Protein AF-A0A816GAN0-F1 (afdb_monomer)

Organism: Adineta ricciae (NCBI:txid249248)

Foldseek 3Di:
DDFAPVFWWQFFKKKFAAADDDQQQEQFWKWKWAAADDDPCVVDPVRTDTFDTGTRQVPDPPDHRGMGDMDTTPGPDIHRDMDMGRPAGNNRDPHHDTDDMDTDTD

Solvent-accessible surface area (backbone atoms only — not comparable to full-atom values): 5839 Å² total; per-residue (Å²): 120,45,76,48,90,86,51,60,33,38,54,36,30,35,30,38,21,30,31,84,83,64,70,46,21,26,55,31,25,29,38,36,27,35,20,79,62,62,75,77,49,65,77,42,75,87,46,52,44,81,55,41,75,47,69,38,32,42,88,59,81,62,54,66,70,25,60,30,46,75,34,81,37,90,49,91,62,73,24,34,23,41,41,72,46,76,76,38,21,67,62,71,50,100,52,75,46,60,67,46,78,49,79,38,65,91

Structure (mmCIF, N/CA/C/O backbone):
data_AF-A0A816GAN0-F1
#
_entry.id   AF-A0A816GAN0-F1
#
loop_
_atom_site.group_PDB
_atom_site.id
_atom_site.type_symbol
_atom_site.label_atom_id
_atom_site.label_alt_id
_atom_site.label_comp_id
_atom_site.label_asym_id
_atom_site.label_entity_id
_atom_site.label_seq_id
_atom_site.pdbx_PDB_ins_code
_atom_site.Cartn_x
_atom_site.Cartn_y
_atom_site.Cartn_z
_atom_site.occupancy
_atom_site.B_iso_or_equiv
_atom_site.auth_se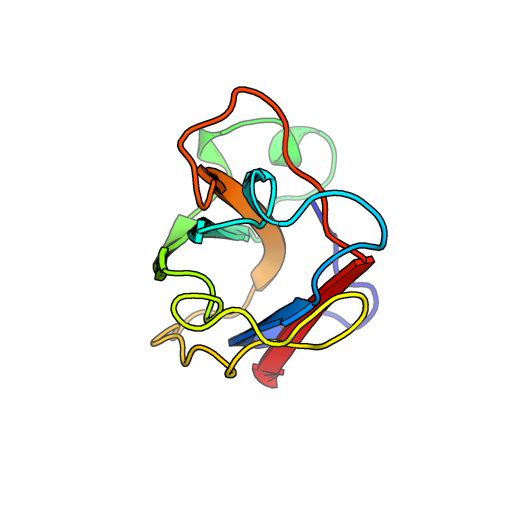q_id
_atom_site.auth_comp_id
_atom_site.auth_asym_id
_atom_site.auth_atom_id
_atom_site.pdbx_PDB_model_num
ATOM 1 N N . TYR A 1 1 ? -1.968 7.138 8.816 1.00 88.25 1 TYR A N 1
ATOM 2 C CA . TYR A 1 1 ? -3.081 6.170 8.788 1.00 88.25 1 TYR A CA 1
ATOM 3 C C . TYR A 1 1 ? -4.316 6.867 8.239 1.00 88.25 1 TYR A C 1
ATOM 5 O O . TYR A 1 1 ? -4.273 8.081 8.078 1.00 88.25 1 TYR A O 1
ATOM 13 N N . LEU A 1 2 ? -5.377 6.121 7.945 1.00 90.06 2 LEU A N 1
ATOM 14 C CA . LEU A 1 2 ? -6.680 6.633 7.537 1.00 90.06 2 LEU A CA 1
ATOM 15 C C . LEU A 1 2 ? -7.730 6.187 8.558 1.00 90.06 2 LEU A C 1
ATOM 17 O O . LEU A 1 2 ? -7.889 4.986 8.762 1.00 90.06 2 LEU A O 1
ATOM 21 N N . GLU A 1 3 ? -8.438 7.143 9.156 1.00 92.75 3 GLU A N 1
ATOM 22 C CA . GLU A 1 3 ? -9.686 6.895 9.888 1.00 92.75 3 GLU A CA 1
ATOM 23 C C . GLU A 1 3 ? -10.861 6.984 8.907 1.00 92.75 3 GLU A C 1
ATOM 25 O O . GLU A 1 3 ? -10.981 7.945 8.139 1.00 92.75 3 GLU A O 1
ATOM 30 N N . LEU A 1 4 ? -11.725 5.972 8.903 1.00 91.94 4 LEU A N 1
ATOM 31 C CA . LEU A 1 4 ? -12.839 5.885 7.969 1.00 9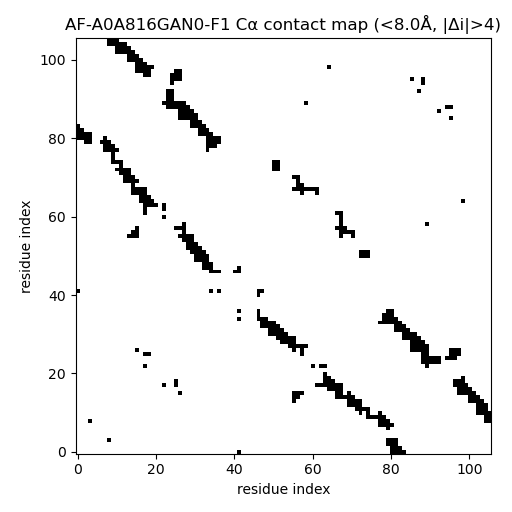1.94 4 LEU A CA 1
ATOM 32 C C . LEU A 1 4 ? -14.023 6.730 8.445 1.00 91.94 4 LEU A C 1
ATOM 34 O O . LEU A 1 4 ? -14.568 6.538 9.526 1.00 91.94 4 LEU A O 1
ATOM 38 N N . GLN A 1 5 ? -14.480 7.631 7.578 1.00 89.62 5 GLN A N 1
ATOM 39 C CA . GLN A 1 5 ? -15.603 8.532 7.863 1.00 89.62 5 GLN A CA 1
ATOM 40 C C . GLN A 1 5 ? -16.978 7.841 7.779 1.00 89.62 5 GLN A C 1
ATOM 42 O O . GLN A 1 5 ? -17.968 8.380 8.262 1.00 89.62 5 GLN A O 1
ATOM 47 N N . ARG A 1 6 ? -17.067 6.663 7.143 1.00 86.06 6 ARG A N 1
ATOM 48 C CA . ARG A 1 6 ? -18.332 5.939 6.895 1.00 86.06 6 ARG A CA 1
ATOM 49 C C . ARG A 1 6 ? -18.548 4.735 7.820 1.00 86.06 6 ARG A C 1
ATOM 51 O O . ARG A 1 6 ? -19.411 3.910 7.548 1.00 86.06 6 ARG A O 1
ATOM 58 N N . GLY A 1 7 ? -17.790 4.657 8.913 1.00 90.06 7 GLY A N 1
ATOM 59 C CA . GLY A 1 7 ? -17.802 3.521 9.832 1.00 90.06 7 GLY A CA 1
ATOM 60 C C . GLY A 1 7 ? -16.764 2.460 9.475 1.00 90.06 7 GLY A C 1
ATOM 61 O O . GLY A 1 7 ? -15.946 2.641 8.573 1.00 90.06 7 GLY A O 1
ATOM 62 N N . SER A 1 8 ? -16.773 1.362 10.232 1.00 96.06 8 SER A N 1
ATOM 63 C CA . SER A 1 8 ? -15.869 0.240 9.994 1.00 96.06 8 SER A CA 1
ATOM 64 C C . SER A 1 8 ? -16.154 -0.419 8.650 1.00 96.06 8 SER A C 1
ATOM 66 O O . SER A 1 8 ? -17.314 -0.660 8.326 1.00 96.06 8 SER A O 1
ATOM 68 N N . THR A 1 9 ? -15.100 -0.786 7.931 1.00 97.75 9 THR A N 1
ATOM 69 C CA . THR A 1 9 ? -15.167 -1.495 6.645 1.00 97.75 9 THR A CA 1
ATOM 70 C C . THR A 1 9 ? -14.403 -2.802 6.760 1.00 97.75 9 THR A C 1
ATOM 72 O O . THR A 1 9 ? -13.367 -2.855 7.432 1.00 97.75 9 THR A O 1
ATOM 75 N N . LEU A 1 10 ? -14.874 -3.849 6.085 1.00 97.94 10 LEU A N 1
ATOM 76 C CA . LEU A 1 10 ? -14.117 -5.086 5.894 1.00 97.94 10 LEU A CA 1
ATOM 77 C C . LEU A 1 10 ? -13.293 -4.978 4.608 1.00 97.94 10 LEU A C 1
ATOM 79 O O . LEU A 1 10 ? -13.783 -5.287 3.522 1.00 97.94 10 LEU A O 1
ATOM 83 N N . VAL A 1 11 ? -12.042 -4.520 4.712 1.00 98.06 11 VAL A N 1
ATOM 84 C CA . VAL A 1 11 ? -11.159 -4.405 3.542 1.00 98.06 11 VAL A CA 1
ATOM 85 C C . VAL A 1 11 ? -10.696 -5.789 3.107 1.00 98.06 11 VAL A C 1
ATOM 87 O O . VAL A 1 11 ? -10.066 -6.501 3.883 1.00 98.06 11 VAL A O 1
ATOM 90 N N . THR A 1 12 ? -10.983 -6.143 1.858 1.00 98.25 12 THR A N 1
ATOM 91 C CA . THR A 1 12 ? -10.674 -7.439 1.226 1.00 98.25 12 THR A CA 1
ATOM 92 C C . THR A 1 12 ? -9.814 -7.302 -0.027 1.00 98.25 12 THR A C 1
ATOM 94 O O . THR A 1 12 ? -9.426 -8.301 -0.636 1.00 98.25 12 THR A O 1
ATOM 97 N N . GLY A 1 13 ? -9.462 -6.077 -0.415 1.00 98.06 13 GLY A N 1
ATOM 98 C CA . GLY A 1 13 ? -8.542 -5.854 -1.516 1.00 98.06 13 GLY A CA 1
ATOM 99 C C . GLY A 1 13 ? -7.817 -4.523 -1.440 1.00 98.06 13 GLY A C 1
ATOM 100 O O . GLY A 1 13 ? -8.282 -3.573 -0.812 1.00 98.06 13 GLY A O 1
ATOM 101 N N . MET A 1 14 ? -6.680 -4.452 -2.124 1.00 98.00 14 MET A N 1
ATOM 102 C CA . MET A 1 14 ? -5.916 -3.220 -2.287 1.00 98.00 14 MET A CA 1
ATOM 103 C C . MET A 1 14 ? -5.332 -3.099 -3.694 1.00 98.00 14 MET A C 1
ATOM 105 O O . MET A 1 14 ? -5.079 -4.101 -4.363 1.00 98.00 14 MET A O 1
ATOM 109 N N . GLN A 1 15 ? -5.078 -1.875 -4.139 1.00 98.44 15 GLN A N 1
ATOM 110 C CA . GLN A 1 15 ? -4.416 -1.597 -5.410 1.00 98.44 15 GLN A CA 1
ATOM 111 C C . GLN A 1 15 ? -3.580 -0.327 -5.291 1.00 98.44 15 GLN A C 1
ATOM 113 O O . GLN A 1 15 ? -4.038 0.662 -4.722 1.00 98.44 15 GLN A O 1
ATOM 118 N N . ILE A 1 16 ? -2.374 -0.351 -5.855 1.00 98.31 16 ILE A N 1
ATOM 119 C CA . ILE A 1 16 ? -1.507 0.825 -5.963 1.00 98.31 16 ILE A CA 1
ATOM 120 C C . ILE A 1 16 ? -1.406 1.264 -7.417 1.00 98.31 16 ILE A C 1
ATOM 122 O O . ILE A 1 16 ? -1.328 0.428 -8.324 1.00 98.31 16 ILE A O 1
ATOM 126 N N . CYS A 1 17 ? -1.373 2.580 -7.617 1.00 98.44 17 CYS A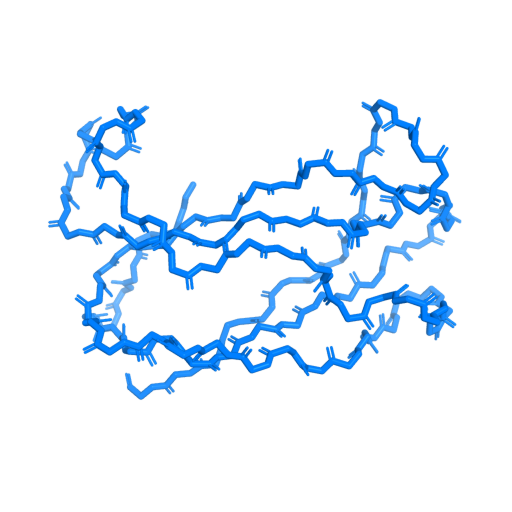 N 1
ATOM 127 C CA . CYS A 1 17 ? -1.080 3.196 -8.900 1.00 98.44 17 CYS A CA 1
ATOM 128 C C . CYS A 1 17 ? 0.261 3.936 -8.854 1.00 98.44 17 CYS A C 1
ATOM 130 O O . CYS A 1 17 ? 0.600 4.610 -7.877 1.00 98.44 17 CYS A O 1
ATOM 132 N N . THR A 1 18 ? 1.053 3.764 -9.906 1.00 98.56 18 THR A N 1
ATOM 133 C CA . THR A 1 18 ? 2.404 4.316 -10.021 1.00 98.56 18 THR A CA 1
ATOM 134 C C . THR A 1 18 ? 2.360 5.836 -10.148 1.00 98.56 18 THR A C 1
ATOM 136 O O . THR A 1 18 ? 1.363 6.428 -10.572 1.00 98.56 18 THR A O 1
ATOM 139 N N . ALA A 1 19 ? 3.446 6.491 -9.751 1.00 98.19 19 ALA A N 1
ATOM 140 C CA . ALA A 1 19 ? 3.587 7.933 -9.902 1.00 98.19 19 ALA A CA 1
ATOM 141 C C . ALA A 1 19 ? 4.110 8.321 -11.299 1.00 98.19 19 ALA A C 1
ATOM 143 O O . ALA A 1 19 ? 4.099 7.514 -12.227 1.00 98.19 19 ALA A O 1
ATOM 144 N N . ASN A 1 20 ? 4.552 9.570 -11.442 1.00 97.50 20 ASN A N 1
ATOM 145 C CA . ASN A 1 20 ? 4.877 10.204 -12.718 1.00 97.50 20 ASN A CA 1
ATOM 146 C C . ASN A 1 20 ? 6.328 10.027 -13.186 1.00 97.50 20 ASN A C 1
ATOM 148 O O . ASN A 1 20 ? 6.581 10.120 -14.379 1.00 97.50 20 ASN A O 1
ATOM 152 N N . ASP A 1 21 ? 7.264 9.844 -12.254 1.00 93.81 21 ASP A N 1
ATOM 153 C CA . ASP A 1 21 ? 8.689 10.092 -12.509 1.00 93.81 21 ASP A CA 1
ATOM 154 C C . ASP A 1 21 ? 9.487 8.788 -12.674 1.00 93.81 21 ASP A C 1
ATOM 156 O O . ASP A 1 21 ? 9.738 8.363 -13.799 1.00 93.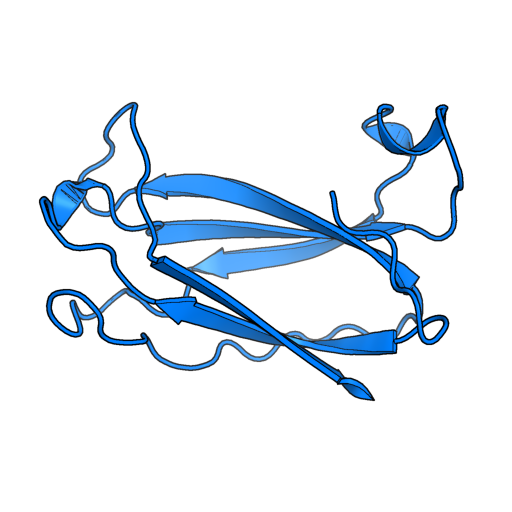81 21 ASP A O 1
ATOM 160 N N . PHE A 1 22 ? 9.813 8.088 -11.579 1.00 97.25 22 PHE A N 1
ATOM 161 C CA . PHE A 1 22 ? 10.775 6.979 -11.624 1.00 97.25 22 PHE A CA 1
ATOM 162 C C . PHE A 1 22 ? 10.204 5.633 -11.151 1.00 97.25 22 PHE A C 1
ATOM 164 O O . PHE A 1 22 ? 9.754 5.510 -10.010 1.00 97.25 22 PHE A O 1
ATOM 171 N N . ALA A 1 23 ? 10.272 4.611 -12.015 1.00 97.44 23 ALA A N 1
ATOM 172 C CA . ALA A 1 23 ? 9.747 3.265 -11.755 1.00 97.44 23 ALA A CA 1
ATOM 173 C C . ALA A 1 23 ? 10.447 2.528 -10.605 1.00 97.44 23 ALA A C 1
ATOM 175 O O . ALA A 1 23 ? 9.799 1.761 -9.893 1.00 97.44 23 ALA A O 1
ATOM 176 N N . GLY A 1 24 ? 11.735 2.797 -10.358 1.00 98.12 24 GLY A N 1
ATOM 177 C CA . GLY A 1 24 ? 12.475 2.171 -9.259 1.00 98.12 24 GLY A CA 1
ATOM 178 C C . GLY A 1 24 ? 11.879 2.447 -7.871 1.00 98.12 24 GLY A C 1
ATOM 179 O O . GLY A 1 24 ? 12.049 1.635 -6.963 1.00 98.12 24 GLY A O 1
ATOM 180 N N . ARG A 1 25 ? 11.128 3.552 -7.713 1.00 98.00 25 ARG A N 1
ATOM 181 C CA . ARG A 1 25 ? 10.465 3.969 -6.459 1.00 98.00 25 ARG A CA 1
ATOM 182 C C . ARG A 1 25 ? 9.061 3.395 -6.273 1.00 98.00 25 ARG A C 1
ATOM 184 O O . ARG A 1 25 ? 8.405 3.709 -5.277 1.00 98.00 25 ARG A O 1
ATOM 191 N N . ASP A 1 26 ? 8.578 2.599 -7.223 1.00 98.44 26 ASP A N 1
ATOM 192 C CA . ASP A 1 26 ? 7.267 1.970 -7.112 1.00 98.44 26 ASP A CA 1
ATOM 193 C C . ASP A 1 26 ? 7.211 1.099 -5.847 1.00 98.44 26 ASP A C 1
ATOM 195 O O . ASP A 1 26 ? 8.129 0.299 -5.627 1.00 98.44 26 ASP A O 1
ATOM 199 N N . PRO A 1 27 ? 6.145 1.188 -5.030 1.00 98.00 27 PRO A N 1
ATOM 200 C CA . PRO A 1 27 ? 5.952 0.286 -3.902 1.00 98.00 27 PRO A CA 1
ATOM 201 C C . PRO A 1 27 ? 5.927 -1.167 -4.382 1.00 98.00 27 PRO A C 1
ATOM 203 O O . PRO A 1 27 ? 5.024 -1.546 -5.125 1.00 98.00 27 PRO A O 1
ATOM 206 N N . PHE A 1 28 ? 6.876 -2.000 -3.959 1.00 98.06 28 PHE A N 1
ATOM 207 C CA . PHE A 1 28 ? 6.970 -3.396 -4.398 1.00 98.06 28 PHE A CA 1
ATOM 208 C C . PHE A 1 28 ? 6.427 -4.371 -3.355 1.00 98.06 28 PHE A C 1
ATOM 210 O O . PHE A 1 28 ? 5.651 -5.267 -3.701 1.00 98.06 28 PHE A O 1
ATOM 217 N N . LYS A 1 29 ? 6.745 -4.149 -2.074 1.00 98.06 29 LYS A N 1
ATOM 218 C CA . LYS A 1 29 ? 6.150 -4.868 -0.937 1.00 98.06 29 LYS A CA 1
ATOM 219 C C . LYS A 1 29 ? 5.568 -3.902 0.079 1.00 98.06 29 LYS A C 1
ATOM 221 O O . LYS A 1 29 ? 6.058 -2.786 0.245 1.00 98.06 29 LYS A O 1
ATOM 226 N N . MET A 1 30 ? 4.527 -4.351 0.768 1.00 97.88 30 MET A N 1
ATOM 227 C CA . MET A 1 30 ? 3.929 -3.606 1.864 1.00 97.88 30 MET A CA 1
ATOM 228 C C . MET A 1 30 ? 3.307 -4.516 2.921 1.00 97.88 30 MET A C 1
ATOM 230 O O . MET A 1 30 ? 3.019 -5.687 2.650 1.00 97.88 30 MET A O 1
ATOM 234 N N . SER A 1 31 ? 3.003 -3.938 4.082 1.00 98.25 31 SER A N 1
ATOM 235 C CA . SER A 1 31 ? 1.933 -4.420 4.954 1.00 98.25 31 SER A CA 1
ATOM 236 C C . SER A 1 31 ? 0.669 -3.570 4.816 1.00 98.25 31 SER A C 1
ATOM 238 O O . SER A 1 31 ? 0.747 -2.377 4.522 1.00 98.25 31 SER A O 1
ATOM 240 N N . LEU A 1 32 ? -0.490 -4.190 5.046 1.00 98.44 32 LEU A N 1
ATOM 241 C CA . LEU A 1 32 ? -1.749 -3.514 5.352 1.00 98.44 32 LEU A CA 1
ATOM 242 C C . LEU A 1 32 ? -2.205 -3.976 6.734 1.00 98.44 32 LEU A C 1
ATOM 244 O O . LEU A 1 32 ? -2.147 -5.167 7.057 1.00 98.44 32 LEU A O 1
ATOM 248 N N . GLU A 1 33 ? -2.659 -3.028 7.541 1.00 98.56 33 GLU A N 1
ATOM 249 C CA . GLU A 1 33 ? -3.005 -3.249 8.938 1.00 98.56 33 GLU A CA 1
ATOM 250 C C . GLU A 1 33 ? -4.295 -2.509 9.289 1.00 98.56 33 GLU A C 1
ATOM 252 O O . GLU A 1 33 ? -4.546 -1.408 8.787 1.00 98.56 33 GLU A O 1
ATOM 257 N N . GLY A 1 34 ? -5.097 -3.116 10.160 1.00 98.38 34 GLY A N 1
ATOM 258 C CA . GLY A 1 34 ? -6.358 -2.571 10.649 1.00 98.38 34 GLY A CA 1
ATOM 259 C C . GLY A 1 34 ? -6.295 -2.199 12.130 1.00 98.38 34 GLY A C 1
ATOM 260 O O . GLY A 1 34 ? -5.569 -2.820 12.910 1.00 98.38 34 GLY A O 1
ATOM 261 N N . SER A 1 35 ? -7.062 -1.187 12.534 1.00 98.44 35 SER A N 1
ATOM 262 C CA . SER A 1 35 ? -7.247 -0.805 13.935 1.00 98.44 35 SER A CA 1
ATOM 263 C C . SER A 1 35 ? -8.679 -0.347 14.209 1.00 98.44 35 SER A C 1
ATOM 265 O O . SER A 1 35 ? -9.334 0.220 13.338 1.00 98.44 35 SER A O 1
ATOM 267 N N . ASN A 1 36 ? -9.144 -0.590 15.435 1.00 97.75 36 ASN A N 1
ATOM 268 C CA . ASN A 1 36 ? -10.371 -0.012 15.997 1.00 97.75 36 ASN A CA 1
ATOM 269 C C . ASN A 1 36 ? -10.071 0.971 17.144 1.00 97.75 36 ASN A C 1
ATOM 271 O O . ASN A 1 36 ? -10.970 1.352 17.888 1.00 97.75 36 ASN A O 1
ATOM 275 N N . GLN A 1 37 ? -8.802 1.353 17.317 1.00 97.12 37 GLN A N 1
ATOM 276 C CA . GLN A 1 37 ? -8.412 2.415 18.241 1.00 97.12 37 GLN A CA 1
ATOM 277 C C . GLN A 1 37 ? -8.774 3.790 17.661 1.00 97.12 37 GLN A C 1
ATOM 279 O O . GLN A 1 37 ? -9.089 3.914 16.480 1.00 97.12 37 GLN A O 1
ATOM 284 N N . SER A 1 38 ? -8.708 4.826 18.493 1.00 94.06 38 SER A N 1
ATOM 285 C CA . SER A 1 38 ? -9.069 6.197 18.119 1.00 94.06 38 SER A CA 1
ATOM 286 C C . SER A 1 38 ? -8.033 7.210 18.595 1.00 94.06 38 SER A C 1
ATOM 288 O O . SER A 1 38 ? -7.362 6.997 19.611 1.00 94.06 38 SER A O 1
ATOM 290 N N . GLY A 1 39 ? -7.953 8.350 17.908 1.00 93.12 39 GLY A N 1
ATOM 291 C CA . GLY A 1 39 ? -7.154 9.495 18.343 1.00 93.12 39 GLY A CA 1
ATOM 292 C C . GLY A 1 39 ? -5.663 9.171 18.467 1.00 93.12 39 GLY A C 1
ATOM 293 O O . GLY A 1 39 ? -5.065 8.546 17.591 1.00 93.12 39 GLY A O 1
ATOM 294 N N . THR A 1 40 ? -5.037 9.586 19.571 1.00 95.19 40 THR A N 1
ATOM 295 C CA . THR A 1 40 ? -3.586 9.434 19.765 1.00 95.19 40 THR A CA 1
ATOM 296 C C . THR A 1 40 ? -3.132 7.979 19.814 1.00 95.19 40 THR A C 1
ATOM 298 O O . THR A 1 40 ? -1.99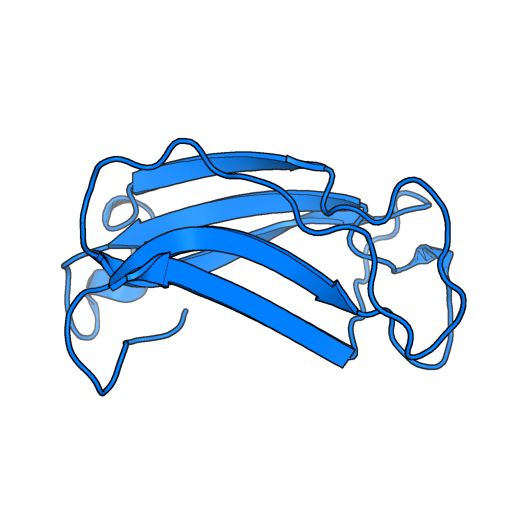7 7.705 19.441 1.00 95.19 40 THR A O 1
ATOM 301 N N . ASN A 1 41 ? -3.997 7.023 20.165 1.00 96.81 41 ASN A N 1
ATOM 302 C CA . ASN A 1 41 ? -3.629 5.606 20.160 1.00 96.81 41 ASN A CA 1
ATOM 303 C C . ASN A 1 41 ? -3.233 5.113 18.760 1.00 96.81 41 ASN A C 1
ATOM 305 O O . ASN A 1 41 ? -2.429 4.190 18.650 1.00 96.81 41 ASN A O 1
ATOM 309 N N . LEU A 1 42 ? -3.715 5.737 17.680 1.00 96.56 42 LEU A N 1
ATOM 310 C CA . LEU A 1 42 ? -3.386 5.336 16.306 1.00 96.56 42 LEU A CA 1
ATOM 311 C C . LEU A 1 42 ? -1.925 5.618 15.910 1.00 96.56 42 LEU A C 1
ATOM 313 O O . LEU A 1 42 ? -1.448 5.070 14.913 1.00 96.56 42 LEU A O 1
ATOM 317 N N . ILE A 1 43 ? -1.182 6.409 16.696 1.00 95.25 43 ILE A N 1
ATOM 318 C CA . ILE A 1 43 ? 0.264 6.608 16.488 1.00 95.25 43 ILE A CA 1
ATOM 319 C C . ILE A 1 43 ? 1.099 5.449 17.052 1.00 95.25 43 ILE A C 1
ATOM 321 O O . ILE A 1 43 ? 2.258 5.285 16.675 1.00 95.25 43 ILE A O 1
ATOM 325 N N . LEU A 1 44 ? 0.527 4.636 17.946 1.00 96.75 44 LEU A N 1
ATOM 326 C CA . LEU A 1 44 ? 1.224 3.524 18.584 1.00 96.75 44 LEU A CA 1
ATOM 327 C C . LEU A 1 44 ? 1.216 2.308 17.664 1.00 96.75 44 LEU A C 1
ATOM 329 O O . LEU A 1 44 ? 0.164 1.884 17.192 1.00 96.75 44 LEU A O 1
ATOM 333 N N . GLY A 1 45 ? 2.383 1.700 17.443 1.00 94.38 45 GLY A N 1
ATOM 334 C CA . GLY A 1 45 ? 2.498 0.487 16.628 1.00 94.38 45 GLY A CA 1
ATOM 335 C C . GLY A 1 45 ? 1.646 -0.677 17.145 1.00 94.38 45 GLY A C 1
ATOM 336 O O . GLY A 1 45 ? 1.083 -1.411 16.342 1.00 94.38 45 GLY A O 1
ATOM 337 N N . THR A 1 46 ? 1.484 -0.787 18.466 1.00 97.06 46 THR A N 1
ATOM 338 C CA . THR A 1 46 ? 0.688 -1.823 19.147 1.00 97.06 46 THR 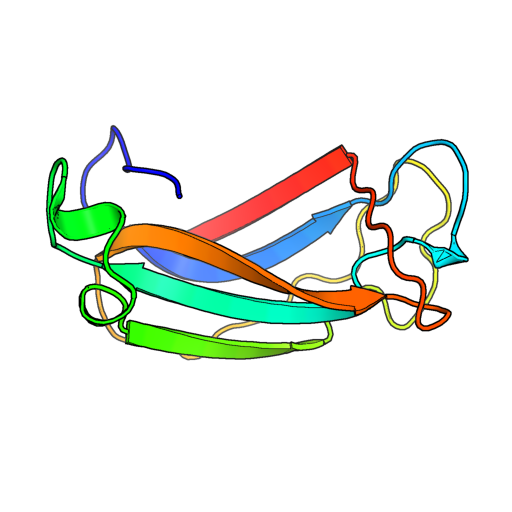A CA 1
ATOM 339 C C . THR A 1 46 ? -0.817 -1.725 18.895 1.00 97.06 46 THR A C 1
ATOM 341 O O . THR A 1 46 ? -1.539 -2.676 19.173 1.00 97.06 46 THR A O 1
ATOM 344 N N . SER A 1 47 ? -1.301 -0.606 18.354 1.00 98.06 47 SER A N 1
ATOM 345 C CA . SER A 1 47 ? -2.716 -0.414 18.024 1.00 98.06 47 SER A CA 1
ATOM 346 C C . SER A 1 47 ? -3.142 -1.112 16.735 1.00 98.06 47 SER A C 1
ATOM 348 O O . SER A 1 47 ? -4.328 -1.093 16.406 1.00 98.06 47 SER A O 1
ATOM 350 N N . TRP A 1 48 ? -2.207 -1.694 15.983 1.00 98.38 48 TRP A N 1
ATOM 351 C CA . TRP A 1 48 ? -2.434 -2.171 14.624 1.00 98.38 48 TRP A CA 1
ATOM 352 C C . TRP A 1 48 ? -2.344 -3.690 14.536 1.00 98.38 48 TRP A C 1
ATOM 354 O O . TRP A 1 48 ? -1.407 -4.306 15.037 1.00 98.38 48 TRP A O 1
ATOM 364 N N . THR A 1 49 ? -3.328 -4.293 13.872 1.00 98.56 49 THR A N 1
ATOM 365 C CA . THR A 1 49 ? -3.355 -5.725 13.567 1.00 98.56 49 THR A CA 1
ATOM 366 C C . THR A 1 49 ? -2.976 -5.934 12.111 1.00 98.56 49 THR A C 1
ATOM 368 O O . THR A 1 49 ? -3.609 -5.369 11.219 1.00 98.56 49 THR A O 1
ATOM 371 N N . LEU A 1 50 ? -1.959 -6.755 11.864 1.00 98.31 50 LEU A N 1
ATOM 372 C CA . LEU A 1 50 ? -1.546 -7.119 10.514 1.00 98.31 50 LEU A CA 1
ATOM 373 C C . LEU A 1 50 ? -2.639 -7.931 9.811 1.00 98.31 50 LEU A C 1
ATOM 375 O O . LEU A 1 50 ? -3.039 -8.978 10.313 1.00 98.31 50 LEU A O 1
ATOM 379 N N . ILE A 1 51 ? -3.078 -7.472 8.636 1.00 98.19 51 ILE A N 1
ATOM 380 C CA . ILE A 1 51 ? -4.064 -8.186 7.803 1.00 98.19 51 ILE A CA 1
ATOM 381 C C . ILE A 1 51 ? -3.498 -8.632 6.453 1.00 98.19 51 ILE A C 1
ATOM 383 O O . ILE A 1 51 ? -4.019 -9.556 5.833 1.00 98.19 51 ILE A O 1
ATOM 387 N N . TYR A 1 52 ? -2.416 -8.003 5.995 1.00 98.44 52 TYR A N 1
ATOM 388 C CA . TYR A 1 52 ? -1.700 -8.398 4.789 1.00 98.44 52 TYR A CA 1
ATOM 389 C C . TYR A 1 52 ? -0.222 -8.045 4.906 1.00 98.44 52 TYR A C 1
ATOM 391 O O . TYR A 1 52 ? 0.117 -6.968 5.385 1.00 98.44 52 TYR A O 1
ATOM 399 N N . HIS A 1 53 ? 0.648 -8.909 4.390 1.00 98.06 53 HIS A N 1
ATOM 400 C CA . HIS A 1 53 ? 2.046 -8.590 4.125 1.00 98.06 53 H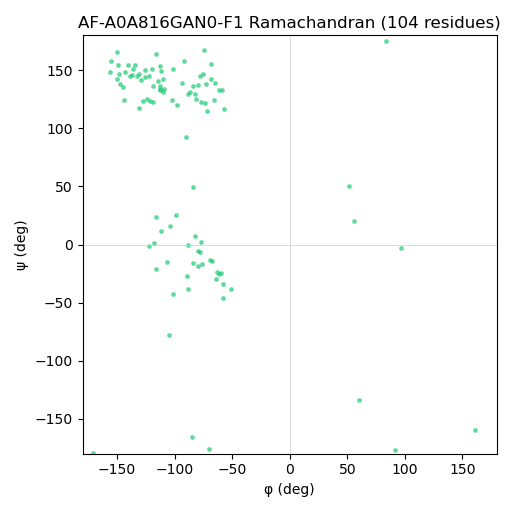IS A CA 1
ATOM 401 C C . HIS A 1 53 ? 2.494 -9.302 2.848 1.00 98.06 53 HIS A C 1
ATOM 403 O O . HIS A 1 53 ? 2.356 -10.520 2.735 1.00 98.06 53 HIS A O 1
ATOM 409 N N . GLY A 1 54 ? 3.007 -8.554 1.874 1.00 97.62 54 GLY A N 1
ATOM 410 C CA . GLY A 1 54 ? 3.386 -9.119 0.583 1.00 97.62 54 GLY A CA 1
ATOM 411 C C . GLY A 1 54 ? 3.515 -8.082 -0.526 1.00 97.62 54 GLY A C 1
ATOM 412 O O . GLY A 1 54 ? 3.704 -6.895 -0.275 1.00 97.62 54 GLY A O 1
ATOM 413 N N . THR A 1 55 ? 3.437 -8.541 -1.775 1.00 97.75 55 THR A N 1
ATOM 414 C CA . THR A 1 55 ? 3.632 -7.701 -2.966 1.00 97.75 55 THR A CA 1
ATOM 415 C C . THR A 1 55 ? 2.417 -6.835 -3.304 1.00 97.75 55 THR A C 1
ATOM 417 O O . THR A 1 55 ? 1.283 -7.296 -3.224 1.00 97.75 55 THR A O 1
ATOM 420 N N . THR A 1 56 ? 2.639 -5.625 -3.811 1.00 96.31 56 THR A N 1
ATOM 421 C CA . THR A 1 56 ? 1.600 -4.593 -4.023 1.00 96.31 56 THR A CA 1
ATOM 422 C C . THR A 1 56 ? 0.734 -4.747 -5.279 1.00 96.31 56 THR A C 1
ATOM 424 O O . THR A 1 56 ? -0.205 -3.977 -5.459 1.00 96.31 56 THR A O 1
ATOM 427 N N . GLY A 1 57 ? 1.028 -5.712 -6.161 1.00 96.88 57 GLY A N 1
ATOM 428 C CA . GLY A 1 57 ? 0.371 -5.788 -7.478 1.00 96.88 57 GLY A CA 1
ATOM 429 C C . GLY A 1 57 ? 1.168 -5.159 -8.615 1.00 96.88 57 GLY A C 1
ATOM 430 O O . GLY A 1 57 ? 0.749 -5.254 -9.765 1.00 96.88 57 GLY A O 1
ATOM 431 N N . LEU A 1 58 ? 2.323 -4.569 -8.301 1.00 97.81 58 LEU A N 1
ATOM 432 C CA . LEU A 1 58 ? 3.226 -3.917 -9.249 1.00 97.81 58 LEU A CA 1
ATOM 433 C C . LEU A 1 58 ? 4.402 -4.808 -9.679 1.00 97.81 58 LEU A C 1
ATOM 435 O O . LEU A 1 58 ? 5.448 -4.297 -10.065 1.00 97.81 58 LEU A O 1
ATOM 439 N N . GLN A 1 59 ? 4.279 -6.140 -9.625 1.00 95.00 59 GLN A N 1
ATOM 440 C CA . GLN A 1 59 ? 5.362 -7.014 -10.103 1.00 95.00 59 GLN A CA 1
ATOM 441 C C . GLN A 1 59 ? 5.702 -6.751 -11.577 1.00 95.00 59 GLN A C 1
ATOM 443 O O . GLN A 1 59 ? 6.869 -6.553 -11.908 1.00 95.00 59 GLN A O 1
ATOM 448 N N . ALA A 1 60 ? 4.681 -6.651 -12.430 1.00 95.81 60 ALA A N 1
ATOM 449 C CA . ALA A 1 60 ? 4.816 -6.035 -13.745 1.00 95.81 60 ALA A CA 1
ATOM 450 C C . ALA A 1 60 ? 4.672 -4.512 -13.603 1.00 95.81 60 ALA A C 1
ATOM 452 O O . ALA A 1 60 ? 3.796 -4.054 -12.868 1.00 95.81 60 ALA A O 1
ATOM 453 N N . ASP A 1 61 ? 5.526 -3.735 -14.274 1.00 96.62 61 ASP A N 1
ATOM 454 C CA . ASP A 1 61 ? 5.378 -2.276 -14.343 1.00 96.62 61 ASP A CA 1
ATOM 455 C C . ASP A 1 61 ? 4.192 -1.926 -15.254 1.00 96.62 61 ASP A C 1
ATOM 457 O O . ASP A 1 61 ? 4.252 -2.222 -16.450 1.00 96.62 61 ASP A O 1
ATOM 461 N N . PRO A 1 62 ? 3.107 -1.321 -14.732 1.00 97.12 62 PRO A N 1
ATOM 462 C CA . PRO A 1 62 ? 1.972 -0.917 -15.555 1.00 97.12 62 PRO A CA 1
ATOM 463 C C . PRO A 1 62 ? 2.252 0.372 -16.357 1.00 97.12 62 PRO A C 1
ATOM 465 O O . PRO A 1 62 ? 1.363 0.876 -17.042 1.00 97.12 62 PRO A O 1
ATOM 468 N N . GLY A 1 63 ? 3.456 0.946 -16.263 1.00 97.56 63 GLY A N 1
ATOM 469 C CA . GLY A 1 63 ? 3.772 2.283 -16.757 1.00 97.56 63 GLY A CA 1
ATOM 470 C C . GLY A 1 63 ? 3.379 3.356 -15.742 1.00 97.56 63 GLY A C 1
ATOM 471 O O . GLY A 1 63 ? 2.823 3.055 -14.689 1.00 97.56 63 GLY A O 1
ATOM 472 N N . ARG A 1 64 ? 3.701 4.620 -16.030 1.00 97.56 64 ARG A N 1
ATOM 473 C CA . ARG A 1 64 ? 3.458 5.758 -15.122 1.00 97.56 64 ARG A CA 1
ATOM 474 C C . ARG A 1 64 ? 1.978 6.150 -15.092 1.00 97.56 64 ARG A C 1
ATOM 476 O O . ARG A 1 64 ? 1.305 6.047 -16.112 1.00 97.56 64 ARG A O 1
ATOM 483 N N . PHE A 1 65 ? 1.492 6.612 -13.938 1.00 97.50 65 PHE A N 1
ATOM 484 C CA . PHE A 1 65 ? 0.075 6.939 -13.693 1.00 97.50 65 PHE A CA 1
ATOM 485 C C . PHE A 1 65 ? -0.920 5.796 -13.954 1.00 97.50 65 PHE A C 1
ATOM 487 O O . PHE A 1 65 ? -2.116 6.034 -14.115 1.00 97.50 65 PHE A O 1
ATOM 494 N N . ASN A 1 66 ? -0.447 4.551 -13.964 1.00 98.19 66 ASN A N 1
ATOM 495 C CA . ASN A 1 66 ? -1.285 3.377 -14.167 1.00 98.19 66 ASN A CA 1
ATOM 496 C C . ASN A 1 66 ? -1.344 2.533 -12.898 1.00 98.19 66 ASN A C 1
ATOM 498 O O . ASN A 1 66 ? -0.436 2.537 -12.065 1.00 98.19 66 ASN A O 1
ATOM 502 N N . CYS A 1 67 ? -2.435 1.789 -12.750 1.00 98.31 67 CYS A N 1
ATOM 503 C CA . CYS A 1 67 ? -2.651 0.934 -11.594 1.00 98.31 67 CYS A CA 1
ATOM 504 C C . CYS A 1 67 ? -2.163 -0.491 -11.853 1.00 98.31 67 CYS A C 1
ATOM 506 O O . CYS A 1 67 ? -2.399 -1.054 -12.921 1.00 98.31 67 CYS A O 1
ATOM 508 N N . GLY A 1 68 ? -1.517 -1.082 -10.846 1.00 98.12 68 GLY A N 1
ATOM 509 C CA . GLY A 1 68 ? -1.181 -2.503 -10.845 1.00 98.12 68 GLY A CA 1
ATOM 510 C C . GLY A 1 68 ? -2.411 -3.393 -10.694 1.00 98.12 68 GLY A C 1
ATOM 511 O O . GLY A 1 68 ? -3.550 -2.928 -10.605 1.00 98.12 68 GLY A O 1
ATOM 512 N N . THR A 1 69 ? -2.193 -4.702 -10.606 1.00 98.25 69 THR A N 1
ATOM 513 C CA . THR A 1 69 ? -3.283 -5.652 -10.343 1.00 98.25 69 THR A CA 1
ATOM 514 C C . THR A 1 69 ? -3.819 -5.487 -8.923 1.00 98.25 69 THR A C 1
ATOM 516 O O . THR A 1 69 ? -3.030 -5.317 -7.992 1.00 98.25 69 THR A O 1
ATOM 519 N N . VAL A 1 70 ? -5.133 -5.625 -8.732 1.00 98.25 70 VAL A N 1
ATOM 520 C CA . VAL A 1 70 ? -5.728 -5.682 -7.388 1.00 98.25 70 VAL A CA 1
ATOM 521 C C . VAL A 1 70 ? -5.184 -6.899 -6.635 1.00 98.25 70 VAL A C 1
ATOM 523 O O . VAL A 1 70 ? -5.141 -8.010 -7.164 1.00 98.25 70 VAL A O 1
ATOM 526 N N . ARG A 1 71 ? -4.765 -6.690 -5.387 1.00 97.94 71 ARG A N 1
ATOM 527 C CA . ARG A 1 71 ? -4.348 -7.742 -4.460 1.00 97.94 71 ARG A CA 1
ATOM 528 C C . ARG A 1 71 ? -5.504 -8.093 -3.541 1.00 97.94 71 ARG A C 1
ATOM 530 O O . ARG A 1 71 ? -5.975 -7.231 -2.806 1.00 97.94 71 ARG A O 1
ATOM 537 N N . THR A 1 72 ? -5.934 -9.349 -3.586 1.00 97.88 72 THR A N 1
ATOM 538 C CA . THR A 1 72 ? -6.924 -9.908 -2.659 1.00 97.88 72 THR A CA 1
ATOM 539 C C . THR A 1 72 ? -6.304 -10.108 -1.279 1.00 97.88 72 THR A C 1
ATOM 541 O O . THR A 1 72 ? -5.169 -10.572 -1.161 1.00 97.88 72 THR A O 1
ATOM 544 N N . ILE A 1 73 ? -7.062 -9.764 -0.242 1.00 97.69 73 ILE A N 1
ATOM 545 C CA . ILE A 1 73 ? -6.669 -9.840 1.161 1.00 97.69 73 ILE A CA 1
ATOM 546 C C . ILE A 1 73 ? -7.691 -10.702 1.897 1.00 97.69 73 ILE A C 1
ATOM 548 O O . ILE A 1 73 ? -8.883 -10.406 1.889 1.00 97.69 73 ILE A O 1
ATOM 552 N N . ASN A 1 74 ? -7.212 -11.743 2.577 1.00 96.88 74 ASN A N 1
ATOM 553 C CA . ASN A 1 74 ? -8.043 -12.674 3.345 1.00 96.88 74 ASN A CA 1
ATOM 554 C C . ASN A 1 74 ? -8.342 -12.135 4.756 1.00 96.88 74 ASN A C 1
ATOM 556 O O . ASN A 1 74 ? -8.127 -12.820 5.752 1.00 96.88 74 ASN A O 1
ATOM 560 N N . ASN A 1 75 ? -8.785 -10.884 4.846 1.00 97.88 75 ASN A N 1
ATOM 561 C CA . ASN A 1 75 ? -9.190 -10.275 6.107 1.00 97.88 75 ASN A CA 1
ATOM 562 C C . ASN A 1 75 ? -10.611 -10.725 6.470 1.00 97.88 75 ASN A C 1
ATOM 564 O O . ASN A 1 75 ? -11.503 -10.733 5.623 1.00 97.88 75 ASN A O 1
ATOM 568 N N . THR A 1 76 ? -10.826 -11.055 7.739 1.00 97.50 76 THR A N 1
ATOM 569 C CA . THR A 1 76 ? -12.131 -11.454 8.284 1.00 97.50 76 THR A CA 1
ATOM 570 C C . THR A 1 76 ? -12.636 -10.497 9.367 1.00 97.50 76 THR A C 1
ATOM 572 O O . THR A 1 76 ? -13.693 -10.740 9.944 1.00 97.50 76 THR A O 1
ATOM 575 N N . ALA A 1 77 ? -11.894 -9.427 9.670 1.00 98.06 77 ALA A N 1
ATOM 576 C CA . ALA A 1 77 ? -12.204 -8.476 10.730 1.00 98.06 77 ALA A CA 1
ATOM 577 C C . ALA A 1 77 ? -12.522 -7.076 10.181 1.00 98.06 77 ALA A C 1
ATOM 579 O O . ALA A 1 77 ? -11.893 -6.578 9.244 1.00 98.06 77 ALA A O 1
ATOM 580 N N . TRP A 1 78 ? -13.513 -6.436 10.799 1.00 98.31 78 TRP A N 1
ATOM 581 C CA . TRP A 1 78 ? -13.937 -5.076 10.484 1.00 98.31 78 TRP A CA 1
ATOM 582 C C . TRP A 1 78 ? -13.102 -4.069 11.276 1.00 98.31 78 TRP A C 1
ATOM 584 O O . TRP A 1 78 ? -12.955 -4.203 12.496 1.00 98.31 78 TRP A O 1
ATOM 594 N N . TYR A 1 79 ? -12.585 -3.051 10.586 1.00 98.25 79 TYR A N 1
ATOM 595 C CA . TYR A 1 79 ? -11.765 -2.003 11.194 1.00 98.25 79 TYR A CA 1
ATOM 596 C C . TYR A 1 79 ? -12.263 -0.608 10.823 1.00 98.25 79 TYR A C 1
ATOM 598 O O . TYR A 1 79 ? -12.675 -0.376 9.685 1.00 98.25 79 TYR A O 1
ATOM 606 N N . SER A 1 80 ? -12.212 0.322 11.777 1.00 97.44 80 SER A N 1
ATOM 607 C CA . SER A 1 80 ? -12.508 1.746 11.575 1.00 97.44 80 SER A CA 1
ATOM 608 C C . SER A 1 80 ? -11.312 2.541 11.051 1.00 97.44 80 SER A C 1
ATOM 610 O O . SER A 1 80 ? -11.489 3.649 10.551 1.00 97.44 80 SER A O 1
ATOM 612 N N . SER A 1 81 ? -10.102 1.984 11.140 1.00 97.75 81 SER A N 1
ATOM 613 C CA . SER A 1 81 ? -8.874 2.610 10.660 1.00 97.75 81 SER A CA 1
ATOM 614 C C . SER A 1 81 ? -7.979 1.629 9.921 1.00 97.75 81 SER A C 1
ATOM 616 O O . SER A 1 81 ? -7.865 0.466 10.308 1.00 97.75 81 SER A O 1
ATOM 618 N N . TYR A 1 82 ? -7.273 2.128 8.908 1.00 97.94 82 TYR A N 1
ATOM 619 C CA . TYR A 1 82 ? -6.290 1.364 8.144 1.00 97.94 82 TYR A CA 1
ATOM 620 C C . TYR A 1 82 ? -4.974 2.127 8.001 1.00 97.94 82 TYR A C 1
ATOM 622 O O . TYR A 1 82 ? -4.942 3.354 7.866 1.00 97.94 82 TYR A O 1
ATOM 630 N N . ARG A 1 83 ? -3.859 1.400 7.982 1.00 97.62 83 ARG A N 1
ATOM 631 C CA . ARG A 1 83 ? -2.575 1.927 7.510 1.00 97.62 83 ARG A CA 1
ATOM 632 C C . ARG A 1 83 ? -1.897 0.903 6.624 1.00 97.62 83 ARG A C 1
ATOM 634 O O . ARG A 1 83 ? -2.061 -0.297 6.823 1.00 97.62 83 ARG A O 1
ATOM 641 N N . PHE A 1 84 ? -1.105 1.395 5.687 1.00 97.06 84 PHE A N 1
ATOM 642 C CA . PHE A 1 84 ? -0.175 0.573 4.938 1.00 97.06 84 PHE A CA 1
ATOM 643 C C . PHE A 1 84 ? 1.244 1.074 5.174 1.00 97.06 84 PHE A C 1
ATOM 645 O O . PHE A 1 84 ? 1.453 2.261 5.438 1.00 97.06 84 PHE A O 1
ATOM 652 N N . LEU A 1 85 ? 2.208 0.167 5.086 1.00 97.38 85 LEU A N 1
ATOM 653 C CA . LEU A 1 85 ? 3.627 0.465 5.240 1.00 97.38 85 LEU A CA 1
ATOM 654 C C . LEU A 1 85 ? 4.367 -0.162 4.069 1.00 97.38 85 LEU A C 1
ATOM 656 O O . LEU A 1 85 ? 4.336 -1.378 3.909 1.00 97.38 85 LEU A O 1
ATOM 660 N N . VAL A 1 86 ? 5.018 0.655 3.243 1.00 97.88 86 VAL A N 1
ATOM 661 C CA . VAL A 1 86 ? 5.858 0.150 2.152 1.00 97.88 86 VAL A CA 1
ATOM 662 C C . VAL A 1 86 ? 7.174 -0.334 2.748 1.00 97.88 86 VAL A C 1
ATOM 664 O O . VAL A 1 86 ? 7.858 0.426 3.427 1.00 97.88 86 VAL A O 1
ATOM 667 N N . SER A 1 87 ? 7.502 -1.602 2.514 1.00 97.19 87 SER A N 1
ATOM 668 C CA . SER A 1 87 ? 8.698 -2.257 3.057 1.00 97.19 87 SER A CA 1
ATOM 669 C C . SER A 1 87 ? 9.786 -2.490 2.013 1.00 97.19 87 SER A C 1
ATOM 671 O O . SER A 1 87 ? 10.919 -2.783 2.379 1.00 97.19 87 SER A O 1
ATOM 673 N N . ASP A 1 88 ? 9.448 -2.372 0.728 1.00 98.06 88 ASP A N 1
ATOM 674 C CA . ASP A 1 88 ? 10.374 -2.578 -0.383 1.00 98.06 88 ASP A CA 1
ATOM 675 C C . ASP A 1 88 ? 9.883 -1.811 -1.614 1.00 98.06 88 ASP A C 1
ATOM 677 O O . ASP A 1 88 ? 8.670 -1.678 -1.826 1.00 98.06 88 ASP A O 1
ATOM 681 N N . THR A 1 89 ? 10.809 -1.349 -2.445 1.00 98.25 89 THR A N 1
ATOM 682 C CA . THR A 1 89 ? 10.517 -0.687 -3.726 1.00 98.25 89 THR A CA 1
ATOM 683 C C . THR A 1 89 ? 11.064 -1.513 -4.882 1.00 98.25 89 THR A C 1
ATOM 685 O O . THR A 1 89 ? 11.851 -2.433 -4.666 1.00 98.25 89 THR A O 1
ATOM 688 N N . ARG A 1 90 ? 10.623 -1.241 -6.117 1.00 97.56 90 ARG A N 1
ATOM 689 C CA . ARG A 1 90 ? 10.973 -2.065 -7.292 1.00 97.56 90 ARG A CA 1
ATOM 690 C C . ARG A 1 90 ? 12.481 -2.298 -7.424 1.00 97.56 90 ARG A C 1
ATOM 692 O O . ARG A 1 90 ? 12.885 -3.398 -7.788 1.00 97.56 90 ARG A O 1
ATOM 699 N N . GLU A 1 91 ? 13.284 -1.282 -7.123 1.00 97.56 91 GLU A N 1
ATOM 700 C CA . GLU A 1 91 ? 14.748 -1.331 -7.219 1.00 97.56 91 GLU A CA 1
ATOM 701 C C . GLU A 1 91 ? 15.447 -1.167 -5.856 1.00 97.56 91 GLU A C 1
ATOM 703 O O . GLU A 1 91 ? 16.609 -0.774 -5.806 1.00 97.56 91 GLU A O 1
ATOM 708 N N . ASN A 1 92 ? 14.761 -1.476 -4.746 1.00 96.88 92 ASN A N 1
ATOM 709 C CA . ASN A 1 92 ? 15.309 -1.406 -3.382 1.00 96.88 92 ASN A CA 1
ATOM 710 C C . ASN A 1 92 ? 15.966 -0.046 -3.054 1.00 96.88 92 ASN A C 1
ATOM 712 O O . ASN A 1 92 ? 17.106 0.061 -2.599 1.00 96.88 92 ASN A O 1
ATOM 716 N N . LEU A 1 93 ? 15.224 1.019 -3.337 1.00 97.06 93 LEU A N 1
ATOM 717 C CA . LEU A 1 93 ? 15.593 2.400 -3.061 1.00 97.06 93 LEU A CA 1
ATOM 718 C C . LEU A 1 93 ? 15.072 2.846 -1.692 1.00 97.06 93 LEU A C 1
ATOM 720 O O . LEU A 1 93 ? 14.069 2.348 -1.183 1.00 97.06 93 LEU A O 1
ATOM 724 N N . ASN A 1 94 ? 15.701 3.882 -1.141 1.00 95.38 94 ASN A N 1
ATOM 725 C CA . ASN A 1 94 ? 15.312 4.529 0.117 1.00 95.38 94 ASN A CA 1
ATOM 726 C C . ASN A 1 94 ? 14.172 5.557 -0.029 1.00 95.38 94 ASN A C 1
ATOM 728 O O . ASN A 1 94 ? 13.875 6.292 0.911 1.00 95.38 94 ASN A O 1
ATOM 732 N N . THR A 1 95 ? 13.558 5.648 -1.209 1.00 96.62 95 THR A N 1
ATOM 733 C CA . THR A 1 95 ? 12.462 6.573 -1.509 1.00 96.62 95 THR A CA 1
ATOM 734 C C . THR A 1 95 ? 11.342 5.833 -2.216 1.00 96.62 95 THR A C 1
ATOM 736 O O . THR A 1 95 ? 11.586 4.936 -3.019 1.00 96.62 95 THR A O 1
ATOM 739 N N . VAL A 1 96 ? 10.105 6.230 -1.928 1.00 97.69 96 VAL A N 1
ATOM 740 C CA . VAL A 1 96 ? 8.896 5.632 -2.492 1.00 97.69 96 VAL A CA 1
ATOM 741 C C . VAL A 1 96 ? 8.031 6.713 -3.126 1.00 97.69 96 VAL A C 1
ATOM 743 O O . VAL A 1 96 ? 7.953 7.828 -2.610 1.00 97.69 96 VAL A O 1
ATOM 746 N N . GLN A 1 97 ? 7.370 6.395 -4.238 1.00 97.19 97 GLN A N 1
ATOM 747 C CA . GLN A 1 97 ? 6.400 7.294 -4.856 1.00 97.19 97 GLN A CA 1
ATOM 748 C C . GLN A 1 97 ? 5.245 6.506 -5.479 1.00 97.19 97 GLN A C 1
ATOM 750 O O . GLN A 1 97 ? 5.451 5.514 -6.171 1.00 97.19 97 GLN A O 1
ATOM 755 N N . TYR A 1 98 ? 4.022 6.973 -5.263 1.00 97.44 98 TYR A N 1
ATOM 756 C CA . TYR A 1 98 ? 2.797 6.432 -5.849 1.00 97.44 98 TYR A CA 1
ATOM 757 C C . TYR A 1 98 ? 1.797 7.574 -6.032 1.00 97.44 98 TYR A C 1
ATOM 759 O O . TYR A 1 98 ? 1.891 8.595 -5.349 1.00 97.44 98 TYR A O 1
ATOM 767 N N . SER A 1 99 ? 0.876 7.424 -6.979 1.00 97.81 99 SER A N 1
ATOM 768 C CA . SER A 1 99 ? -0.183 8.412 -7.214 1.00 97.81 99 SER A CA 1
ATOM 769 C C . SER A 1 99 ? -1.414 8.135 -6.358 1.00 97.81 99 SER A C 1
ATOM 771 O O . SER A 1 99 ? -2.014 9.063 -5.832 1.00 97.81 99 SER A O 1
ATOM 773 N N . GLU A 1 100 ? -1.759 6.860 -6.187 1.00 97.50 100 GLU A N 1
ATOM 774 C CA . GLU A 1 100 ? -3.020 6.447 -5.579 1.00 97.50 100 GLU A CA 1
ATOM 775 C C . GLU A 1 100 ? -2.849 5.128 -4.818 1.00 97.50 100 GLU A C 1
ATOM 777 O O . GLU A 1 100 ? -2.105 4.235 -5.244 1.00 97.50 100 GLU A O 1
ATOM 782 N N . VAL A 1 101 ? -3.602 4.985 -3.725 1.00 96.94 101 VAL A N 1
ATOM 783 C CA . VAL A 1 101 ? -3.840 3.709 -3.043 1.00 96.94 101 VAL A CA 1
ATOM 784 C C . VAL A 1 101 ? -5.342 3.525 -2.897 1.00 96.94 101 VAL A C 1
ATOM 786 O O . VAL A 1 101 ? -6.020 4.359 -2.304 1.00 96.94 101 VAL A O 1
ATOM 789 N N . ARG A 1 102 ? -5.860 2.412 -3.414 1.00 97.44 102 ARG A N 1
ATOM 790 C CA . ARG A 1 102 ? -7.280 2.058 -3.340 1.00 97.44 102 ARG A CA 1
ATOM 791 C C . ARG A 1 102 ? -7.457 0.877 -2.408 1.00 97.44 102 ARG A C 1
ATOM 793 O O . ARG A 1 102 ? -6.763 -0.127 -2.563 1.00 97.44 102 ARG A O 1
ATOM 800 N N . LEU A 1 103 ? -8.398 0.992 -1.479 1.00 96.81 103 LEU A N 1
ATOM 801 C CA . LEU A 1 103 ? -8.846 -0.103 -0.625 1.00 96.81 103 LEU A CA 1
ATOM 802 C C . LEU A 1 103 ? -10.262 -0.500 -1.046 1.00 96.81 103 LEU A C 1
ATOM 804 O O . LEU A 1 103 ? -11.116 0.361 -1.243 1.00 96.81 103 LEU A O 1
ATOM 808 N N . TYR A 1 104 ? -10.492 -1.800 -1.184 1.00 97.19 104 TYR A N 1
ATOM 809 C CA . TYR A 1 104 ? -11.773 -2.385 -1.571 1.00 97.19 104 TYR A CA 1
ATOM 810 C C . TYR A 1 104 ? -12.333 -3.170 -0.390 1.00 97.19 104 TYR A C 1
ATOM 812 O O . TYR A 1 104 ? -11.604 -3.939 0.240 1.00 97.19 104 TYR A O 1
ATOM 820 N N . GLY A 1 105 ? -13.614 -2.990 -0.086 1.00 95.19 105 GLY A N 1
ATOM 821 C CA . GLY A 1 105 ? -14.254 -3.633 1.054 1.00 95.19 105 GLY A CA 1
ATOM 822 C C . GLY A 1 105 ? -15.765 -3.453 1.072 1.00 95.19 105 GLY A C 1
ATOM 823 O O . GLY A 1 105 ? -16.326 -2.831 0.167 1.00 95.19 105 GLY A O 1
ATOM 824 N N . TYR A 1 106 ? -16.379 -4.024 2.106 1.00 92.56 106 TYR A N 1
ATOM 825 C CA . TYR A 1 106 ? -17.816 -3.978 2.390 1.00 92.56 106 TYR A CA 1
ATOM 826 C C . TYR A 1 106 ? -18.122 -3.014 3.533 1.00 92.56 106 TYR A C 1
ATOM 828 O O . TYR A 1 106 ? -17.251 -2.886 4.430 1.00 92.56 106 TYR A O 1
#

Radius of gyration: 13.88 Å; Cα contacts (8 Å, |Δi|>4): 257; chains: 1; bounding box: 34×23×37 Å

pLDDT: mean 96.87, std 2.26, range [86.06, 98.56]

Sequence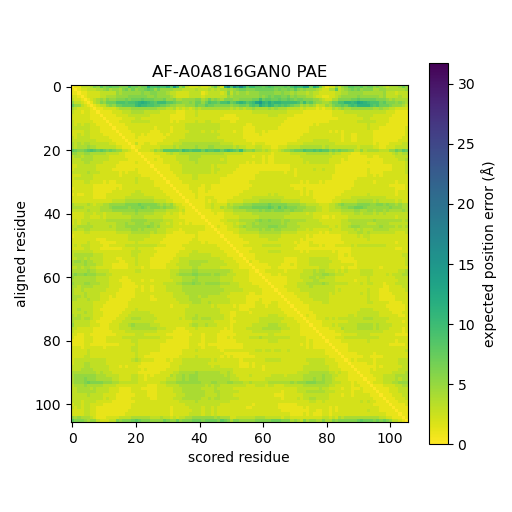 (106 aa):
YLELQRGSTLVTGMQICTANDFAGRDPFKMSLEGSNQSGTNLILGTSWTLIYHGTTGLQADPGRFNCGTVRTINNTAWYSSYRFLVSDTRENLNTVQYSEVRLYGY

Secondary structure (DSSP, 8-state):
-EE-TT--B-EEEEEEEE-SS-GGGSEEEEEEEEE---GGGGGSGGG-EEEEEEE-S-SS---TT-B-PPEE----S-BSEEEEEEEEETT--S---EEEEEEEE-

Mean predicted aligned error: 2.55 Å

Nearest P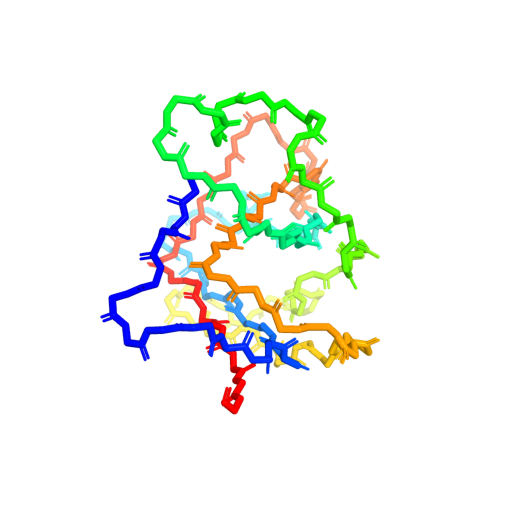DB structures (foldseek):
  7nsn-assembly2_B  TM=8.765E-01  e=2.071E-05  Neobacillus novalis
  7nsn-assembly1_A  TM=8.741E-01  e=2.448E-05  Neobacillus novalis
  2bzd-assembly2_B  TM=7.957E-01  e=3.631E-02  Micromonospora viridifaciens
  6mf2-assembly1_A  TM=6.663E-01  e=1.547E-01  Homo sapiens
  1k12-assembly1_A  TM=5.480E-01  e=3.019E-01  Anguilla anguilla